Protein AF-A0A925LGE4-F1 (afdb_monomer_lite)

Sequence (172 aa):
MIPENYFDCTNTTATPDKVYTKPNDPMIYQISYNQDMTVNTMGNNLFSSDLVRDFEELINAVRNIPTDSSTTTSLQKDLLGDYFDGMLTKLDKHINTFVREQAIIGSKMNRLELTVNRLDDDKINFTDLMSKNEDVDMTEAVLNLKSQEIVYNASLSSAGMLLQKSLIDFIR

Structure (mmCIF, N/CA/C/O backbone):
data_AF-A0A925LGE4-F1
#
_entry.id   AF-A0A925LGE4-F1
#
loop_
_atom_site.group_PDB
_atom_site.id
_atom_site.type_symbol
_atom_sit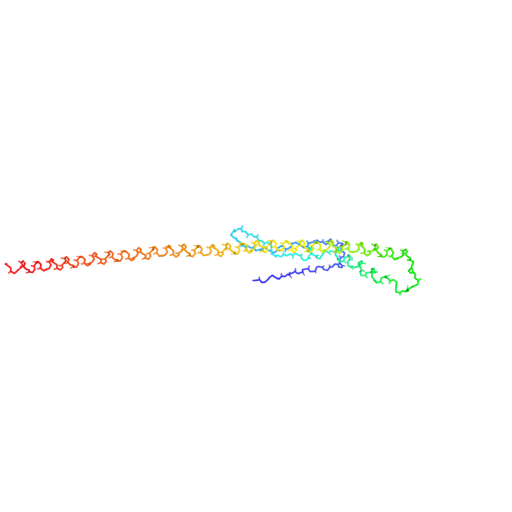e.label_atom_id
_atom_site.label_alt_id
_atom_site.label_comp_id
_atom_site.label_asym_id
_atom_site.label_entity_id
_atom_site.label_seq_id
_atom_site.pdbx_PDB_ins_code
_atom_site.Cartn_x
_atom_site.Cartn_y
_atom_site.Cartn_z
_atom_site.occupancy
_atom_site.B_iso_or_equiv
_atom_site.auth_seq_id
_atom_site.auth_comp_id
_atom_site.auth_asym_id
_atom_site.auth_atom_id
_atom_site.pdbx_PDB_model_num
ATOM 1 N N . MET A 1 1 ? -0.701 -17.184 9.982 1.00 36.34 1 MET A N 1
ATOM 2 C CA . MET A 1 1 ? -0.490 -17.900 8.709 1.00 36.34 1 MET A CA 1
ATOM 3 C C . MET A 1 1 ? 0.330 -16.973 7.835 1.00 36.34 1 MET A C 1
ATOM 5 O O . MET A 1 1 ? -0.106 -15.853 7.604 1.00 36.34 1 MET A O 1
ATOM 9 N N . ILE A 1 2 ? 1.568 -17.353 7.534 1.00 34.06 2 ILE A N 1
ATOM 10 C CA . ILE A 1 2 ? 2.500 -16.538 6.744 1.00 34.06 2 ILE A CA 1
ATOM 11 C C . ILE A 1 2 ? 2.078 -16.685 5.270 1.00 34.06 2 ILE A C 1
ATOM 13 O O . ILE A 1 2 ? 1.696 -17.794 4.902 1.00 34.06 2 ILE A O 1
ATOM 17 N N . PRO A 1 3 ? 2.094 -15.630 4.440 1.00 47.22 3 PRO A N 1
ATOM 18 C CA . PRO A 1 3 ? 1.750 -15.751 3.027 1.00 47.22 3 PRO A CA 1
ATOM 19 C C . PRO A 1 3 ? 2.727 -16.669 2.290 1.00 47.22 3 PRO A C 1
ATOM 21 O O . PRO A 1 3 ? 3.896 -16.325 2.113 1.00 47.22 3 PRO A O 1
ATOM 24 N N . GLU A 1 4 ? 2.256 -17.832 1.856 1.00 45.97 4 GLU A N 1
ATOM 25 C CA . GLU A 1 4 ? 2.997 -18.714 0.959 1.00 45.97 4 GLU A CA 1
ATOM 26 C C . GLU A 1 4 ? 2.635 -18.340 -0.486 1.00 45.97 4 GLU A C 1
ATOM 28 O O . GLU A 1 4 ? 1.482 -18.453 -0.894 1.00 45.97 4 GLU A O 1
ATOM 33 N N . ASN A 1 5 ? 3.611 -17.847 -1.259 1.00 49.38 5 ASN A N 1
ATOM 34 C CA . ASN A 1 5 ? 3.439 -17.622 -2.696 1.00 49.38 5 ASN A CA 1
ATOM 35 C C . ASN A 1 5 ? 3.546 -18.967 -3.427 1.00 49.38 5 ASN A C 1
ATOM 37 O O . ASN A 1 5 ? 4.643 -19.516 -3.554 1.00 49.38 5 ASN A O 1
ATOM 41 N N . TYR A 1 6 ? 2.423 -19.475 -3.933 1.00 43.28 6 TYR A N 1
ATOM 42 C CA . TYR A 1 6 ? 2.401 -20.600 -4.865 1.00 43.28 6 TYR A CA 1
ATOM 43 C C . TYR A 1 6 ? 2.671 -20.071 -6.279 1.00 43.28 6 TYR A C 1
ATOM 45 O O . TYR A 1 6 ? 1.802 -19.493 -6.928 1.00 43.28 6 TYR A O 1
ATOM 53 N N . PHE A 1 7 ? 3.904 -20.224 -6.761 1.00 45.19 7 PHE A N 1
ATOM 54 C CA . PHE A 1 7 ? 4.208 -20.004 -8.174 1.00 45.19 7 PHE A CA 1
ATOM 55 C C . PHE A 1 7 ? 3.925 -21.298 -8.942 1.00 45.19 7 PHE A C 1
ATOM 57 O O . PHE A 1 7 ? 4.802 -22.151 -9.076 1.00 45.19 7 PHE A O 1
ATOM 64 N N . ASP A 1 8 ? 2.705 -21.444 -9.459 1.00 42.91 8 ASP A N 1
ATOM 65 C CA . ASP A 1 8 ? 2.386 -22.507 -10.414 1.00 42.91 8 ASP A CA 1
ATOM 66 C C . ASP A 1 8 ? 3.079 -22.216 -11.755 1.00 42.91 8 ASP A C 1
ATOM 68 O O . ASP A 1 8 ? 2.572 -21.512 -12.631 1.00 42.91 8 ASP A O 1
ATOM 72 N N . CYS A 1 9 ? 4.286 -22.750 -11.927 1.00 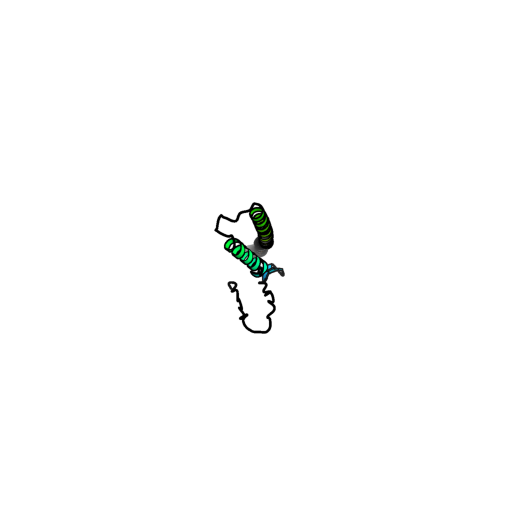44.53 9 CYS A N 1
ATOM 73 C CA . CYS A 1 9 ? 5.017 -22.683 -13.186 1.00 44.53 9 CYS A CA 1
ATOM 74 C C . CYS A 1 9 ? 4.478 -23.750 -14.152 1.00 44.53 9 CYS A C 1
ATOM 76 O O . CYS A 1 9 ? 4.867 -24.916 -14.081 1.00 44.53 9 CYS A O 1
ATOM 78 N N . THR A 1 10 ? 3.606 -23.382 -15.096 1.00 52.00 10 THR A N 1
ATOM 79 C CA . THR A 1 10 ? 3.239 -24.301 -16.187 1.00 52.00 10 THR A CA 1
ATOM 80 C C . THR A 1 10 ? 4.309 -24.295 -17.278 1.00 52.00 10 THR A C 1
ATOM 82 O O . THR A 1 10 ? 4.623 -23.243 -17.830 1.00 52.00 10 THR A O 1
ATOM 85 N N . ASN A 1 11 ? 4.830 -25.476 -17.617 1.00 48.28 11 ASN A N 1
ATOM 86 C CA . ASN A 1 11 ? 5.813 -25.689 -18.681 1.00 48.28 11 ASN A CA 1
ATOM 87 C C . ASN A 1 11 ? 5.346 -25.078 -20.028 1.00 48.28 11 ASN A C 1
ATOM 89 O O . ASN A 1 11 ? 4.257 -25.392 -20.519 1.00 48.28 11 ASN A O 1
ATOM 93 N N . THR A 1 12 ? 6.178 -24.204 -20.603 1.00 53.38 12 THR A N 1
ATOM 94 C CA . THR A 1 12 ? 5.954 -23.419 -21.833 1.00 53.38 12 THR A CA 1
ATOM 95 C C . THR A 1 12 ? 6.416 -24.112 -23.120 1.00 53.38 12 THR A C 1
ATOM 97 O O . THR A 1 12 ? 6.300 -23.531 -24.192 1.00 53.38 12 THR A O 1
ATOM 100 N N . THR A 1 13 ? 6.906 -25.356 -23.062 1.00 56.72 13 THR A N 1
ATOM 101 C CA . THR A 1 13 ? 7.386 -26.090 -24.257 1.00 56.72 13 THR A CA 1
ATOM 102 C C . THR A 1 13 ? 6.309 -26.880 -25.017 1.00 56.72 13 THR A C 1
ATOM 104 O O . THR A 1 13 ? 6.631 -27.570 -25.981 1.00 56.72 13 THR A O 1
ATOM 107 N N . ALA A 1 14 ? 5.030 -26.787 -24.636 1.00 54.31 14 ALA A N 1
ATOM 108 C CA . ALA A 1 14 ? 3.943 -27.507 -25.305 1.00 54.31 14 ALA A CA 1
ATOM 109 C C . ALA A 1 14 ? 3.159 -26.600 -26.270 1.00 54.31 14 ALA A C 1
ATOM 111 O O . ALA A 1 14 ? 2.558 -25.615 -25.844 1.00 54.31 14 ALA A O 1
ATOM 112 N N . THR A 1 15 ? 3.133 -26.972 -27.553 1.00 49.66 15 THR A N 1
ATOM 113 C CA . THR A 1 15 ? 2.205 -26.457 -28.572 1.00 49.66 15 THR A CA 1
ATOM 114 C C . THR A 1 15 ? 0.757 -26.816 -28.201 1.00 49.66 15 THR A C 1
ATOM 116 O O . THR A 1 15 ? 0.514 -27.945 -27.764 1.00 49.66 15 THR A O 1
ATOM 119 N N . PRO A 1 16 ? -0.232 -25.913 -28.369 1.00 58.72 16 PRO A N 1
ATOM 120 C CA . PRO A 1 16 ? -0.209 -24.639 -29.098 1.00 58.72 16 PRO A CA 1
ATOM 121 C C . PRO A 1 16 ? 0.115 -23.420 -28.211 1.00 58.72 16 PRO A C 1
ATOM 123 O O . PRO A 1 16 ? 0.066 -23.520 -26.987 1.00 58.72 16 PRO A O 1
ATOM 126 N N . ASP A 1 17 ? 0.430 -22.283 -28.850 1.00 53.53 17 ASP A N 1
ATOM 127 C CA . ASP A 1 17 ? 0.779 -20.986 -28.243 1.00 53.53 17 ASP A CA 1
ATOM 128 C C . ASP A 1 17 ? -0.039 -20.674 -26.983 1.00 53.53 17 ASP A C 1
ATOM 130 O O . ASP A 1 17 ? -1.196 -20.245 -27.038 1.00 53.53 17 ASP A O 1
ATOM 134 N N . LYS A 1 18 ? 0.569 -20.878 -25.812 1.00 54.78 18 LYS A N 1
ATOM 135 C CA . LYS A 1 18 ? -0.023 -20.435 -24.554 1.00 54.78 18 LYS A CA 1
ATOM 136 C C . LYS A 1 18 ? 0.163 -18.930 -24.441 1.00 54.78 18 LYS A C 1
ATOM 138 O O . LYS A 1 18 ? 1.256 -18.446 -24.158 1.00 54.78 18 LYS A O 1
ATOM 143 N N . VAL A 1 19 ? -0.930 -18.197 -24.627 1.00 57.66 19 VAL A N 1
ATOM 144 C CA . VAL A 1 19 ? -1.027 -16.787 -24.245 1.00 57.66 19 VAL A CA 1
ATOM 145 C C . VAL A 1 19 ? -0.707 -16.688 -22.754 1.00 57.66 19 VAL A C 1
ATOM 147 O O . VAL A 1 19 ? -1.406 -17.282 -21.929 1.00 57.66 19 VAL A O 1
ATOM 150 N N . TYR A 1 20 ? 0.355 -15.956 -22.401 1.00 58.78 20 TYR A N 1
ATOM 151 C CA . TYR A 1 20 ? 0.647 -15.636 -21.006 1.00 58.78 20 TYR A CA 1
ATOM 152 C C . TYR A 1 20 ? -0.546 -14.872 -20.431 1.00 58.78 20 TYR A C 1
ATOM 154 O O . TYR A 1 20 ? -0.773 -13.702 -20.739 1.00 58.78 20 TYR A O 1
ATOM 162 N N . THR A 1 21 ? -1.341 -15.559 -19.617 1.00 61.53 21 THR A N 1
ATOM 163 C CA . THR A 1 21 ? -2.428 -14.932 -18.876 1.00 61.53 21 THR A CA 1
ATOM 164 C C . THR A 1 21 ? -1.834 -14.454 -17.569 1.00 61.53 21 THR A C 1
ATOM 166 O O . THR A 1 21 ? -1.390 -15.265 -16.759 1.00 61.53 21 THR A O 1
ATOM 169 N N . LYS A 1 22 ? -1.776 -13.132 -17.392 1.00 64.00 22 LYS A N 1
ATOM 170 C CA . LYS A 1 22 ? -1.230 -12.501 -16.191 1.00 64.00 22 LYS A CA 1
ATOM 171 C C . LYS A 1 22 ? -1.953 -13.061 -14.952 1.00 64.00 22 LYS A C 1
ATOM 173 O O . LYS A 1 22 ? -3.158 -12.830 -14.832 1.00 64.00 22 LYS A O 1
ATOM 178 N N . PRO A 1 23 ? -1.257 -13.766 -14.036 1.00 70.06 23 PRO A N 1
ATOM 179 C CA . PRO A 1 23 ? -1.868 -14.215 -12.792 1.00 70.06 23 PRO A CA 1
ATOM 180 C C . PRO A 1 23 ? -2.346 -12.997 -12.001 1.00 70.06 23 PRO A C 1
ATOM 182 O O . PRO A 1 23 ? -1.596 -12.024 -11.861 1.00 70.06 23 PRO A O 1
ATOM 185 N N . ASN A 1 24 ? -3.590 -13.043 -11.529 1.00 77.75 24 ASN A N 1
ATOM 186 C CA . ASN A 1 24 ? -4.188 -12.014 -10.688 1.00 77.75 24 ASN A CA 1
ATOM 187 C C . ASN A 1 24 ? -4.599 -12.650 -9.360 1.00 77.75 24 ASN A C 1
ATOM 189 O O . ASN A 1 24 ? -5.684 -13.219 -9.267 1.00 77.75 24 ASN A O 1
ATOM 193 N N . ASP A 1 25 ? -3.711 -12.566 -8.372 1.00 82.56 25 ASP A N 1
ATOM 194 C CA . ASP A 1 25 ? -3.894 -13.183 -7.057 1.00 82.56 25 ASP A CA 1
ATOM 195 C C . ASP A 1 25 ? -3.739 -12.132 -5.941 1.00 82.56 25 ASP A C 1
ATOM 197 O O . ASP A 1 25 ? -2.648 -11.936 -5.388 1.00 82.56 25 ASP A O 1
ATOM 201 N N . PRO A 1 26 ? -4.793 -11.336 -5.679 1.00 85.38 26 PRO A N 1
ATOM 202 C CA . PRO A 1 26 ? -4.764 -10.333 -4.629 1.00 85.38 26 PRO A CA 1
ATOM 203 C C . PRO A 1 26 ? -4.935 -10.989 -3.256 1.00 85.38 26 PRO A C 1
ATOM 205 O O . PRO A 1 26 ? -5.949 -11.616 -2.964 1.00 85.38 26 PRO A O 1
ATOM 208 N N . MET A 1 27 ? -3.985 -10.739 -2.362 1.00 87.56 27 MET A N 1
ATOM 209 C CA . MET A 1 27 ? -4.077 -11.145 -0.967 1.00 87.56 27 MET A CA 1
ATOM 210 C C . MET A 1 27 ? -4.753 -10.042 -0.154 1.00 87.56 27 MET A C 1
ATOM 212 O O . MET A 1 27 ? -4.197 -8.952 0.014 1.00 87.56 27 MET A O 1
ATOM 216 N N . ILE A 1 28 ? -5.962 -10.322 0.327 1.00 89.44 28 ILE A N 1
ATOM 217 C CA . ILE A 1 28 ? -6.847 -9.353 0.978 1.00 89.44 28 ILE A CA 1
ATOM 218 C C . ILE A 1 28 ? -6.942 -9.660 2.474 1.00 89.44 28 ILE A C 1
ATOM 220 O O . ILE A 1 28 ? -7.208 -10.795 2.858 1.00 89.44 28 ILE A O 1
ATOM 224 N N . TYR A 1 29 ? -6.757 -8.634 3.305 1.00 89.00 29 TYR A N 1
ATOM 225 C CA . TYR A 1 29 ? -6.978 -8.702 4.748 1.00 89.00 29 TYR A CA 1
ATOM 226 C C . TYR A 1 29 ? -7.984 -7.648 5.190 1.00 89.00 29 TYR A C 1
ATOM 228 O O . TYR A 1 29 ? -7.937 -6.504 4.732 1.00 89.00 29 TYR A O 1
ATOM 236 N N . GLN A 1 30 ? -8.845 -8.023 6.130 1.00 88.62 30 GLN A N 1
ATOM 237 C CA . GLN A 1 30 ? -9.691 -7.078 6.841 1.00 88.62 30 GLN A CA 1
ATOM 238 C C . GLN A 1 30 ? -8.835 -6.277 7.830 1.00 88.62 30 GLN A C 1
ATOM 240 O O . GLN A 1 30 ? -8.152 -6.853 8.676 1.00 88.62 30 GLN A O 1
ATOM 245 N N . ILE A 1 31 ? -8.864 -4.950 7.714 1.00 87.81 31 ILE A N 1
ATOM 246 C CA . ILE A 1 31 ? -8.052 -4.030 8.529 1.00 87.81 31 ILE A CA 1
ATOM 247 C C . ILE A 1 31 ? -8.884 -3.217 9.528 1.00 87.81 31 ILE A C 1
ATOM 249 O O . ILE A 1 31 ? -8.336 -2.681 10.482 1.00 87.81 31 ILE A O 1
ATOM 253 N N . SER A 1 32 ? -10.199 -3.110 9.320 1.00 87.31 32 SER A N 1
ATOM 254 C CA . SER A 1 32 ? -11.145 -2.473 10.246 1.00 87.31 32 SER A CA 1
ATOM 255 C C . SER A 1 32 ? -12.540 -3.088 10.082 1.00 87.31 32 SER A C 1
ATOM 257 O O . SER A 1 32 ? -12.737 -4.011 9.285 1.00 87.31 32 SER A O 1
ATOM 259 N N . TYR A 1 33 ? -13.531 -2.602 10.829 1.00 85.06 33 TYR A N 1
ATOM 260 C CA . TYR A 1 33 ? -14.907 -3.079 10.715 1.00 85.06 33 TYR A CA 1
ATOM 261 C C . TYR A 1 33 ? -15.444 -2.822 9.298 1.00 85.06 33 TYR A C 1
ATOM 263 O O . TYR A 1 33 ? -15.567 -1.673 8.873 1.00 85.06 33 TYR A O 1
ATOM 271 N N . ASN A 1 34 ? -15.731 -3.900 8.560 1.00 84.88 34 ASN A N 1
ATOM 272 C CA . ASN A 1 34 ? -16.158 -3.874 7.155 1.00 84.88 34 ASN A CA 1
ATOM 273 C C . ASN A 1 34 ? -15.200 -3.131 6.201 1.00 84.88 34 ASN A C 1
ATOM 275 O O . ASN A 1 34 ? -15.645 -2.528 5.223 1.00 84.88 34 ASN A O 1
ATOM 279 N N . GLN A 1 35 ? -13.893 -3.144 6.476 1.00 86.50 35 GLN A N 1
ATOM 280 C CA . GLN A 1 35 ? -12.891 -2.567 5.579 1.00 86.50 35 GLN A CA 1
ATOM 281 C C . GLN A 1 35 ? -11.779 -3.559 5.270 1.00 86.50 35 GLN A C 1
ATOM 283 O O . GLN A 1 35 ? -11.030 -3.958 6.163 1.00 86.50 35 GLN A O 1
ATOM 288 N N . ASP A 1 36 ? -11.620 -3.842 3.980 1.00 92.06 36 ASP A N 1
ATOM 289 C CA . ASP A 1 36 ? -10.612 -4.752 3.455 1.00 92.06 36 ASP A CA 1
ATOM 290 C C . ASP A 1 36 ? -9.507 -4.002 2.702 1.00 92.06 36 ASP A C 1
ATOM 292 O O . ASP A 1 36 ? -9.722 -2.947 2.092 1.00 92.06 36 ASP A O 1
ATOM 296 N N . MET A 1 37 ? -8.299 -4.562 2.724 1.00 91.06 37 MET A N 1
ATOM 297 C CA . MET A 1 37 ? -7.136 -4.031 2.028 1.00 91.06 37 MET A CA 1
ATOM 298 C C . MET A 1 37 ? -6.316 -5.152 1.389 1.00 91.06 37 MET A C 1
ATOM 300 O O . MET A 1 37 ? -5.931 -6.117 2.042 1.00 91.06 37 MET A O 1
ATOM 304 N N . THR A 1 38 ? -5.981 -4.989 0.107 1.00 90.31 38 THR A N 1
ATOM 305 C CA . THR A 1 38 ? -4.980 -5.830 -0.563 1.00 90.31 38 THR A CA 1
ATOM 306 C C . THR A 1 38 ? -3.581 -5.462 -0.082 1.00 90.31 38 THR A C 1
ATOM 308 O O . THR A 1 38 ? -3.181 -4.300 -0.235 1.00 90.31 38 THR A O 1
ATOM 311 N N . VAL A 1 39 ? -2.836 -6.427 0.453 1.00 87.81 39 VAL A N 1
ATOM 312 C CA . VAL A 1 39 ? -1.523 -6.186 1.082 1.00 87.81 39 VAL A CA 1
ATOM 313 C C . VAL A 1 39 ? -0.337 -6.598 0.214 1.00 87.81 39 VAL A C 1
ATOM 315 O O . VAL A 1 39 ? 0.770 -6.123 0.450 1.00 87.81 39 VAL A O 1
ATOM 318 N N . ASN A 1 40 ? -0.540 -7.458 -0.787 1.00 86.19 40 ASN A N 1
ATOM 319 C CA . ASN A 1 40 ? 0.520 -7.816 -1.723 1.00 86.19 40 ASN A CA 1
ATOM 320 C C . ASN A 1 40 ? 0.558 -6.862 -2.925 1.00 86.19 40 ASN A C 1
ATOM 322 O O . ASN A 1 40 ? -0.455 -6.309 -3.359 1.00 86.19 40 ASN A O 1
ATOM 326 N N . THR A 1 41 ? 1.753 -6.732 -3.491 1.00 86.06 41 THR A N 1
ATOM 327 C CA . THR A 1 41 ? 1.964 -6.253 -4.857 1.00 86.06 41 THR A CA 1
ATOM 328 C C . THR A 1 41 ? 2.457 -7.439 -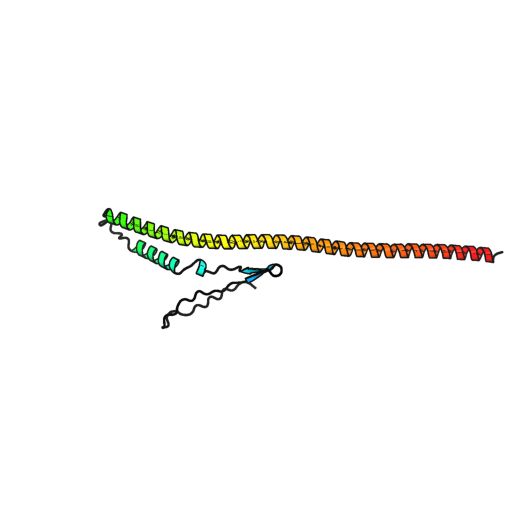5.670 1.00 86.06 41 THR A C 1
ATOM 330 O O . THR A 1 41 ? 3.365 -8.153 -5.244 1.00 86.06 41 THR A O 1
ATOM 333 N N . MET A 1 42 ? 1.851 -7.682 -6.830 1.00 83.56 42 MET A N 1
ATOM 334 C CA . MET A 1 42 ? 2.240 -8.805 -7.679 1.00 83.56 42 MET A CA 1
ATOM 335 C C . MET A 1 42 ? 3.576 -8.517 -8.367 1.00 83.56 42 MET A C 1
ATOM 337 O O . MET A 1 42 ? 3.779 -7.432 -8.910 1.00 83.56 42 MET A O 1
ATOM 341 N N . GLY A 1 43 ? 4.475 -9.506 -8.398 1.00 80.50 43 GLY A N 1
ATOM 342 C CA . GLY A 1 43 ? 5.788 -9.364 -9.035 1.00 80.50 43 GLY A CA 1
ATOM 343 C C . GLY A 1 43 ? 5.693 -8.991 -10.516 1.00 80.50 43 GLY A C 1
ATOM 344 O O . GLY A 1 43 ? 6.484 -8.192 -10.991 1.00 80.50 43 GLY A O 1
ATOM 345 N N . ASN A 1 44 ? 4.668 -9.466 -11.223 1.00 79.38 44 ASN A N 1
ATOM 346 C CA . ASN A 1 44 ? 4.405 -9.130 -12.628 1.00 79.38 44 ASN A CA 1
ATOM 347 C C . ASN A 1 44 ? 3.956 -7.668 -12.870 1.00 79.38 44 ASN A C 1
ATOM 349 O O . ASN A 1 44 ? 3.883 -7.246 -14.023 1.00 79.38 44 ASN A O 1
ATOM 353 N N . ASN A 1 45 ? 3.633 -6.897 -11.822 1.00 81.12 45 ASN A N 1
ATOM 354 C CA . ASN A 1 45 ? 3.428 -5.447 -11.926 1.00 81.12 45 ASN A CA 1
ATOM 355 C C . ASN A 1 45 ? 4.766 -4.697 -11.989 1.00 81.12 45 ASN A C 1
ATOM 357 O O . ASN A 1 45 ? 4.822 -3.607 -12.547 1.00 81.12 45 ASN A O 1
ATOM 361 N N . LEU A 1 46 ? 5.825 -5.284 -11.423 1.00 83.25 46 LEU A N 1
ATOM 362 C CA . LEU A 1 46 ? 7.166 -4.701 -11.340 1.00 83.25 46 LEU A CA 1
ATOM 363 C C . LEU A 1 46 ? 8.098 -5.271 -12.415 1.00 83.25 46 LEU A C 1
ATOM 365 O O . LEU A 1 46 ? 8.780 -4.538 -13.121 1.00 83.25 46 LEU A O 1
ATOM 369 N N . PHE A 1 47 ? 8.102 -6.592 -12.548 1.00 84.06 47 PHE A N 1
ATOM 370 C CA . PHE A 1 47 ? 8.913 -7.354 -13.483 1.00 84.06 47 PHE A CA 1
ATOM 371 C C . PHE A 1 47 ? 8.054 -7.735 -14.688 1.00 84.06 47 PHE A C 1
ATOM 373 O O . PHE A 1 47 ? 7.483 -8.826 -14.753 1.00 84.06 47 PHE A O 1
ATOM 380 N N . SER A 1 48 ? 7.908 -6.794 -15.619 1.00 84.31 48 SER A N 1
ATOM 381 C CA . SER A 1 48 ? 7.194 -7.021 -16.875 1.00 84.31 48 SER A CA 1
ATOM 382 C C . SER A 1 48 ? 8.080 -7.742 -17.896 1.00 84.31 48 SER A C 1
ATOM 384 O O . SER A 1 48 ? 9.309 -7.688 -17.839 1.00 84.31 48 SER A O 1
ATOM 386 N N . SER A 1 49 ? 7.461 -8.393 -18.882 1.00 85.12 49 SER A N 1
ATOM 387 C CA . SER A 1 49 ? 8.190 -8.954 -20.027 1.00 85.12 49 SER A CA 1
ATOM 388 C C . SER A 1 49 ? 8.933 -7.879 -20.825 1.00 85.12 49 SER A C 1
ATOM 390 O O . SER A 1 49 ? 9.977 -8.161 -21.404 1.00 85.12 49 SER A O 1
ATOM 392 N N . ASP A 1 50 ? 8.420 -6.646 -20.831 1.00 87.00 50 ASP A N 1
ATOM 393 C CA . ASP A 1 50 ? 9.075 -5.512 -21.483 1.00 87.00 50 ASP A CA 1
ATOM 394 C C . ASP A 1 50 ? 10.387 -5.140 -20.782 1.00 87.00 50 ASP A C 1
ATOM 396 O O . ASP A 1 50 ? 11.371 -4.886 -21.465 1.00 87.00 50 ASP A O 1
ATOM 400 N N . LEU A 1 51 ? 10.434 -5.184 -19.442 1.00 88.56 51 LEU A N 1
ATOM 401 C CA . LEU A 1 51 ? 11.664 -4.974 -18.669 1.00 88.56 51 LEU A CA 1
ATOM 402 C C . LEU A 1 51 ? 12.734 -6.000 -19.041 1.00 88.56 51 LEU A C 1
ATOM 404 O O . LEU A 1 51 ? 13.882 -5.641 -19.288 1.00 88.56 51 LEU A O 1
ATOM 408 N N . VAL A 1 52 ? 12.351 -7.278 -19.091 1.00 87.38 52 VAL A N 1
ATOM 409 C CA . VAL A 1 52 ? 13.272 -8.368 -19.437 1.00 87.38 52 VAL A CA 1
ATOM 410 C C . VAL A 1 52 ? 13.780 -8.207 -20.868 1.00 87.38 52 VAL A C 1
ATOM 412 O O . VAL A 1 52 ? 14.987 -8.256 -21.085 1.00 87.38 52 VAL A O 1
ATOM 415 N N . ARG A 1 53 ? 12.887 -7.928 -21.827 1.00 89.44 53 ARG A N 1
ATOM 416 C CA . ARG A 1 53 ? 13.267 -7.683 -23.225 1.00 89.44 53 ARG A CA 1
ATOM 417 C C . ARG A 1 53 ? 14.208 -6.487 -23.355 1.00 89.44 53 ARG A C 1
ATOM 419 O O . ARG A 1 53 ? 15.225 -6.589 -24.029 1.00 89.44 53 ARG A O 1
ATOM 426 N N . ASP A 1 54 ? 13.900 -5.370 -22.701 1.00 89.81 54 ASP A N 1
ATOM 427 C CA . ASP A 1 54 ? 14.736 -4.171 -22.763 1.00 89.81 54 ASP A CA 1
ATOM 428 C C . ASP A 1 54 ? 16.117 -4.415 -22.119 1.00 89.81 54 ASP A C 1
ATOM 430 O O . ASP A 1 54 ? 17.126 -3.931 -22.628 1.00 89.81 54 ASP A O 1
ATOM 434 N N . PHE A 1 55 ? 16.211 -5.218 -21.053 1.00 87.75 55 PHE A N 1
ATOM 435 C CA . PHE A 1 55 ? 17.507 -5.642 -20.510 1.00 87.75 55 PHE A CA 1
ATOM 436 C C . PHE A 1 55 ? 18.271 -6.583 -21.448 1.00 87.75 55 PHE A C 1
ATOM 438 O O . PHE A 1 55 ? 19.488 -6.454 -21.573 1.00 87.75 55 PHE A O 1
ATOM 445 N N . GLU A 1 56 ? 17.598 -7.517 -22.119 1.00 88.75 56 GLU A N 1
ATOM 446 C CA . GLU A 1 56 ? 18.231 -8.386 -23.117 1.00 88.75 56 GLU A CA 1
ATOM 447 C C . GLU A 1 56 ? 18.764 -7.581 -24.307 1.00 88.75 56 GLU A C 1
ATOM 449 O O . GLU A 1 56 ? 19.894 -7.804 -24.745 1.00 88.75 56 GLU A O 1
ATOM 454 N N . GLU A 1 57 ? 17.997 -6.602 -24.792 1.00 87.19 57 GLU A N 1
ATOM 455 C CA . GLU A 1 57 ? 18.436 -5.653 -25.818 1.00 87.19 57 GLU A CA 1
ATOM 456 C C . GLU A 1 57 ? 19.683 -4.876 -25.369 1.00 87.19 57 GLU A C 1
ATOM 458 O O . GLU A 1 57 ? 20.634 -4.740 -26.142 1.00 87.19 57 GLU A O 1
ATOM 463 N N . LEU A 1 58 ? 19.732 -4.434 -24.108 1.00 84.69 58 LEU A N 1
ATOM 464 C CA . LEU A 1 58 ? 20.903 -3.759 -23.539 1.00 84.69 58 LEU A CA 1
ATOM 465 C C . LEU A 1 58 ? 22.122 -4.678 -23.487 1.00 84.69 58 LEU A C 1
ATOM 467 O O . LEU A 1 58 ? 23.208 -4.303 -23.929 1.00 84.69 58 LEU A O 1
ATOM 471 N N . ILE A 1 59 ? 21.949 -5.891 -22.966 1.00 85.62 59 ILE A N 1
ATOM 472 C CA . ILE A 1 59 ? 23.024 -6.878 -22.847 1.00 85.62 59 ILE A CA 1
ATOM 473 C C . ILE A 1 59 ? 23.588 -7.216 -24.228 1.00 85.62 59 ILE A C 1
ATOM 475 O O . ILE A 1 59 ? 24.807 -7.267 -24.406 1.00 85.62 59 ILE A O 1
ATOM 479 N N . ASN A 1 60 ? 22.716 -7.431 -25.211 1.00 84.69 60 ASN A N 1
ATOM 480 C CA . ASN A 1 60 ? 23.124 -7.755 -26.572 1.00 84.69 60 ASN A CA 1
ATOM 481 C C . ASN A 1 60 ? 23.834 -6.577 -27.240 1.00 84.69 60 ASN A C 1
ATOM 483 O O . ASN A 1 60 ? 24.854 -6.779 -27.895 1.00 84.69 60 ASN A O 1
ATOM 487 N N . ALA A 1 61 ? 23.361 -5.350 -27.030 1.00 79.25 61 ALA A N 1
ATOM 488 C CA . ALA A 1 61 ? 24.025 -4.169 -27.559 1.00 79.25 61 ALA A CA 1
ATOM 489 C C . ALA A 1 61 ? 25.426 -3.974 -26.988 1.00 79.25 61 ALA A C 1
ATOM 491 O O . ALA A 1 61 ? 26.359 -3.790 -27.759 1.00 79.25 61 ALA A O 1
ATOM 492 N N . VAL A 1 62 ? 25.599 -4.096 -25.667 1.00 79.25 62 VAL A N 1
ATOM 493 C CA . VAL A 1 62 ? 26.916 -3.976 -25.019 1.00 79.25 62 VAL A CA 1
ATOM 494 C C . VAL A 1 62 ? 27.882 -5.057 -25.511 1.00 79.25 62 VAL A C 1
ATOM 496 O O . VAL A 1 62 ? 29.057 -4.776 -25.735 1.00 79.25 62 VAL A O 1
ATOM 499 N N . ARG A 1 63 ? 27.401 -6.287 -25.725 1.00 79.19 63 ARG A N 1
ATOM 500 C CA . ARG A 1 63 ? 28.219 -7.398 -26.245 1.00 79.19 63 ARG A CA 1
ATOM 501 C C . ARG A 1 63 ? 28.623 -7.230 -27.708 1.00 79.19 63 ARG A C 1
ATOM 503 O O . ARG A 1 63 ? 29.674 -7.728 -28.094 1.00 79.19 63 ARG A O 1
ATOM 510 N N . ASN A 1 64 ? 27.799 -6.552 -28.501 1.00 73.81 64 ASN A N 1
ATOM 511 C CA . ASN A 1 64 ? 28.038 -6.332 -29.926 1.00 73.81 64 ASN A CA 1
ATOM 512 C C . ASN A 1 64 ? 28.884 -5.083 -30.214 1.00 73.81 64 ASN A C 1
ATOM 514 O O . ASN A 1 64 ? 29.148 -4.802 -31.383 1.00 73.81 64 ASN A O 1
ATOM 518 N N . ILE A 1 65 ? 29.324 -4.340 -29.189 1.00 71.38 65 ILE A N 1
ATOM 519 C CA . ILE A 1 65 ? 30.282 -3.243 -29.364 1.00 71.38 65 ILE A CA 1
ATOM 520 C C . ILE A 1 65 ? 31.612 -3.851 -29.841 1.00 71.38 65 ILE A C 1
ATOM 522 O O . ILE A 1 65 ? 32.224 -4.621 -29.095 1.00 71.38 65 ILE A O 1
ATOM 526 N N . PRO A 1 66 ? 32.085 -3.530 -31.061 1.00 65.94 66 PRO A N 1
ATOM 527 C CA . PRO A 1 66 ? 33.355 -4.042 -31.556 1.00 65.94 66 PRO A CA 1
ATOM 528 C C . PRO A 1 66 ? 34.486 -3.555 -30.646 1.00 65.94 66 PRO A C 1
ATOM 530 O O . PRO A 1 66 ? 34.696 -2.355 -30.489 1.00 65.94 66 PRO A O 1
ATOM 533 N N . THR A 1 67 ? 35.241 -4.479 -30.053 1.00 62.53 67 THR A N 1
ATOM 534 C CA . THR A 1 67 ? 36.446 -4.164 -29.265 1.00 62.53 67 THR A CA 1
ATOM 535 C C . THR A 1 67 ? 37.641 -3.761 -30.132 1.00 62.53 67 THR A C 1
ATOM 537 O O . THR A 1 67 ? 38.696 -3.421 -29.601 1.00 62.53 67 THR A O 1
ATOM 540 N N . ASP A 1 68 ? 37.501 -3.827 -31.458 1.00 57.81 68 ASP A N 1
ATOM 541 C CA . ASP A 1 68 ? 38.562 -3.525 -32.411 1.00 57.81 68 ASP A CA 1
ATOM 542 C C . ASP A 1 68 ? 38.532 -2.032 -32.778 1.00 57.81 68 ASP A C 1
ATOM 544 O O . ASP A 1 68 ? 37.612 -1.528 -33.425 1.00 57.81 68 ASP A O 1
ATOM 548 N N . SER A 1 69 ? 39.542 -1.302 -32.313 1.00 55.09 69 SER A N 1
ATOM 549 C CA . SER A 1 69 ? 39.674 0.162 -32.289 1.00 55.09 69 SER A CA 1
ATOM 550 C C . SER A 1 69 ? 39.857 0.831 -33.663 1.00 55.09 69 SER A C 1
ATOM 552 O O . SER A 1 69 ? 40.265 1.989 -33.743 1.00 55.09 69 SER A O 1
ATOM 554 N N . SER A 1 70 ? 39.561 0.130 -34.757 1.00 54.69 70 SER A N 1
ATOM 555 C CA . SER A 1 70 ? 39.909 0.531 -36.125 1.00 54.69 70 SER A CA 1
ATOM 556 C C . SER A 1 70 ? 38.738 1.035 -36.979 1.00 54.69 70 SER A C 1
ATOM 558 O O . SER A 1 70 ? 38.970 1.531 -38.079 1.00 54.69 70 SER A O 1
ATOM 560 N N . THR A 1 71 ? 37.489 0.981 -36.496 1.00 54.62 71 THR A N 1
ATOM 561 C CA . THR A 1 71 ? 36.306 1.435 -37.266 1.00 54.62 71 THR A CA 1
ATOM 562 C C . THR A 1 71 ? 35.491 2.560 -36.635 1.00 54.62 71 THR A C 1
ATOM 564 O O . THR A 1 71 ? 34.463 2.923 -37.197 1.00 54.62 71 THR A O 1
ATOM 567 N N . THR A 1 72 ? 35.953 3.212 -35.561 1.00 57.34 72 THR A N 1
ATOM 568 C CA . THR A 1 72 ? 35.249 4.363 -34.965 1.00 57.34 72 THR A CA 1
ATOM 569 C C . THR A 1 72 ? 35.304 5.602 -35.865 1.00 57.34 72 THR A C 1
ATOM 571 O O . THR A 1 72 ? 36.078 6.536 -35.658 1.00 57.34 72 THR A O 1
ATOM 574 N N . THR A 1 73 ? 34.453 5.610 -36.881 1.00 61.94 73 THR A N 1
ATOM 575 C CA . THR A 1 73 ? 34.067 6.810 -37.622 1.00 61.94 73 THR A CA 1
ATOM 576 C C . THR A 1 73 ? 33.147 7.621 -36.702 1.00 61.94 73 THR A C 1
ATOM 578 O O . THR A 1 73 ? 32.362 7.025 -35.966 1.00 61.94 73 THR A O 1
ATOM 581 N N . SER A 1 74 ? 33.198 8.957 -36.713 1.00 57.91 74 SER A N 1
ATOM 582 C CA . SER A 1 74 ? 32.324 9.814 -35.878 1.00 57.91 74 SER A CA 1
ATOM 583 C C . SER A 1 74 ? 30.837 9.433 -35.965 1.00 57.91 74 SER A C 1
ATOM 585 O O . SER A 1 74 ? 30.150 9.402 -34.953 1.00 57.91 74 SER A O 1
ATOM 587 N N . LEU A 1 75 ? 30.392 8.996 -37.146 1.00 59.59 75 LEU A N 1
ATOM 588 C CA . LEU A 1 75 ? 29.045 8.481 -37.415 1.00 59.59 75 LEU A CA 1
ATOM 589 C C . LEU A 1 75 ? 28.658 7.241 -36.582 1.00 59.59 75 LEU A C 1
ATOM 591 O O . LEU A 1 75 ? 27.496 7.082 -36.228 1.00 59.59 75 LEU A O 1
ATOM 595 N N . GLN A 1 76 ? 29.609 6.356 -36.255 1.00 68.06 76 GLN A N 1
ATOM 596 C CA . GLN A 1 76 ? 29.349 5.193 -35.394 1.00 68.06 76 GLN A CA 1
ATOM 597 C C . GLN A 1 76 ? 29.251 5.581 -33.916 1.00 68.06 76 GLN A C 1
ATOM 599 O O . GLN A 1 76 ? 28.503 4.958 -33.168 1.00 68.06 76 GLN A O 1
ATOM 604 N N . LYS A 1 77 ? 29.990 6.615 -33.494 1.00 68.50 77 LYS A N 1
ATOM 605 C CA . LYS A 1 77 ? 29.905 7.148 -32.131 1.00 68.50 77 LYS A CA 1
ATOM 606 C C . LYS A 1 77 ? 28.549 7.812 -31.888 1.00 68.50 77 LYS A C 1
ATOM 608 O O . LYS A 1 77 ? 27.967 7.591 -30.831 1.00 68.50 77 LYS A O 1
ATOM 613 N N . ASP A 1 78 ? 28.049 8.560 -32.868 1.00 69.56 78 ASP A N 1
ATOM 614 C CA . ASP A 1 78 ? 26.744 9.222 -32.787 1.00 69.56 78 ASP A CA 1
ATOM 615 C C . ASP A 1 78 ? 25.600 8.193 -32.782 1.00 69.56 78 ASP A C 1
ATOM 617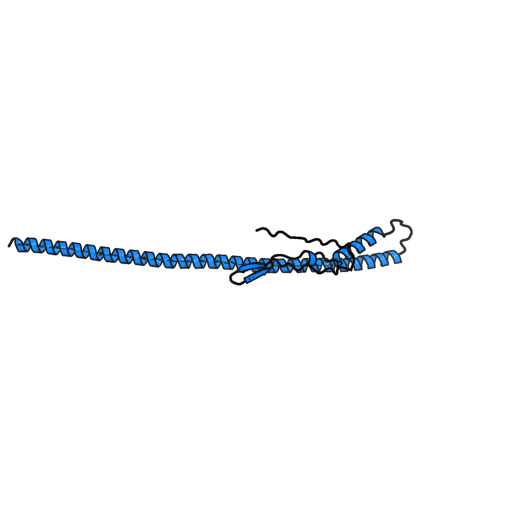 O O . ASP A 1 78 ? 24.744 8.235 -31.905 1.00 69.56 78 ASP A O 1
ATOM 621 N N . LEU A 1 79 ? 25.656 7.176 -33.654 1.00 71.94 79 LEU A N 1
ATOM 622 C CA . LEU A 1 79 ? 24.673 6.083 -33.671 1.00 71.94 79 LEU A CA 1
ATOM 623 C C . LEU A 1 79 ? 24.647 5.280 -32.358 1.00 71.94 79 LEU A C 1
ATOM 625 O O . LEU A 1 79 ? 23.585 4.865 -31.895 1.00 71.94 79 LEU A O 1
ATOM 629 N N . LEU A 1 80 ? 25.816 5.052 -31.751 1.00 76.12 80 LEU A N 1
ATOM 630 C CA . LEU A 1 80 ? 25.913 4.385 -30.455 1.00 76.12 80 LEU A CA 1
ATOM 631 C C . LEU A 1 80 ? 25.376 5.279 -29.325 1.00 76.12 80 LEU A C 1
ATOM 633 O O . LEU A 1 80 ? 24.730 4.775 -28.409 1.00 76.12 80 LEU A O 1
ATOM 637 N N . GLY A 1 81 ? 25.608 6.593 -29.407 1.00 80.38 81 GLY A N 1
ATOM 638 C CA . GLY A 1 81 ? 25.040 7.588 -28.497 1.00 80.38 81 GLY A CA 1
ATOM 639 C C . GLY A 1 81 ? 23.512 7.588 -28.518 1.00 80.38 81 GLY A C 1
ATOM 640 O O . GLY A 1 81 ? 22.898 7.430 -27.465 1.00 80.38 81 GLY A O 1
ATOM 641 N N . ASP A 1 82 ? 22.912 7.656 -29.707 1.00 83.31 82 ASP A N 1
ATOM 642 C CA . ASP A 1 82 ? 21.455 7.612 -29.892 1.00 83.31 82 ASP A CA 1
ATOM 643 C C . ASP A 1 82 ? 20.853 6.297 -29.374 1.00 83.31 82 ASP A C 1
ATOM 645 O O . ASP A 1 82 ? 19.781 6.277 -28.763 1.00 83.31 82 ASP A O 1
ATOM 649 N N . TYR A 1 83 ? 21.560 5.179 -29.568 1.00 81.94 83 TYR A N 1
ATOM 650 C CA . TYR A 1 83 ? 21.136 3.886 -29.040 1.00 81.94 83 TYR A CA 1
ATOM 651 C C . TYR A 1 83 ? 21.115 3.869 -27.502 1.00 81.94 83 TYR A C 1
ATOM 653 O O . TYR A 1 83 ? 20.130 3.434 -26.897 1.00 81.94 83 TYR A O 1
ATOM 661 N N . PHE A 1 84 ? 22.178 4.359 -26.856 1.00 83.88 84 PHE A N 1
ATOM 662 C CA . PHE A 1 84 ? 22.236 4.448 -25.395 1.00 83.88 84 PHE A CA 1
ATOM 663 C C . PHE A 1 84 ? 21.190 5.412 -24.827 1.00 83.88 84 PHE A C 1
ATOM 665 O O . PHE A 1 84 ? 20.602 5.104 -23.792 1.00 83.88 84 PHE A O 1
ATOM 672 N N . ASP A 1 85 ? 20.909 6.523 -25.507 1.00 89.31 85 ASP A N 1
ATOM 673 C CA . ASP A 1 85 ? 19.860 7.468 -25.109 1.00 89.31 85 ASP A CA 1
ATOM 674 C C . ASP A 1 85 ? 18.460 6.825 -25.157 1.00 89.31 85 ASP A C 1
ATOM 676 O O . ASP A 1 85 ? 17.666 6.915 -24.211 1.00 89.31 85 ASP A O 1
ATOM 680 N N . GLY A 1 86 ? 18.190 6.045 -26.209 1.00 90.00 86 GLY A N 1
ATOM 681 C CA . GLY A 1 86 ? 16.972 5.241 -26.313 1.00 90.00 86 GLY A CA 1
ATOM 682 C C . GLY A 1 86 ? 16.844 4.203 -25.191 1.00 90.00 86 GLY A C 1
ATOM 683 O O . GLY A 1 86 ? 15.757 4.012 -24.637 1.00 90.00 86 GLY A O 1
ATOM 684 N N . MET A 1 87 ? 17.947 3.553 -24.811 1.00 87.19 87 MET A N 1
ATOM 685 C CA . MET A 1 87 ? 17.969 2.593 -23.700 1.00 87.19 87 MET A CA 1
ATOM 686 C C . MET A 1 87 ? 17.773 3.266 -22.342 1.00 87.19 87 MET A C 1
ATOM 688 O O . MET A 1 87 ? 17.036 2.742 -21.506 1.00 87.19 87 MET A O 1
ATOM 692 N N . LEU A 1 88 ? 18.382 4.433 -22.127 1.00 90.62 88 LEU A N 1
ATOM 693 C CA . LEU A 1 88 ? 18.203 5.216 -20.908 1.00 90.62 88 LEU A CA 1
ATOM 694 C C . LEU A 1 88 ? 16.734 5.619 -20.744 1.00 90.62 88 LEU A C 1
ATOM 696 O O . LEU A 1 88 ? 16.142 5.384 -19.694 1.00 90.62 88 LEU A O 1
ATOM 700 N N . THR A 1 89 ? 16.104 6.074 -21.829 1.00 93.88 89 THR A N 1
ATOM 701 C CA . THR A 1 89 ? 14.670 6.393 -21.858 1.00 93.88 89 THR A CA 1
ATOM 702 C C . THR A 1 89 ? 13.795 5.188 -21.488 1.00 93.88 89 THR A C 1
ATOM 704 O O . THR A 1 89 ? 12.772 5.333 -20.813 1.00 93.88 89 THR A O 1
ATOM 707 N N . LYS A 1 90 ? 14.157 3.977 -21.932 1.00 92.38 90 LYS A N 1
ATOM 708 C CA . LYS A 1 90 ? 13.450 2.742 -21.553 1.00 92.38 90 LYS A CA 1
ATOM 709 C C . LYS A 1 90 ? 13.636 2.424 -20.068 1.00 92.38 90 LYS A C 1
ATOM 711 O O . LYS A 1 90 ? 12.650 2.160 -19.382 1.00 92.38 90 LYS A O 1
ATOM 716 N N . LEU A 1 91 ? 14.864 2.502 -19.554 1.00 90.81 91 LEU A N 1
ATOM 717 C CA . LEU A 1 91 ? 15.157 2.290 -18.133 1.00 90.81 91 LEU A CA 1
ATOM 718 C C . LEU A 1 91 ? 14.415 3.287 -17.238 1.00 90.81 91 LEU A C 1
ATOM 720 O O . LEU A 1 91 ? 13.831 2.877 -16.237 1.00 90.81 91 LEU A O 1
ATOM 724 N N . ASP A 1 92 ? 14.338 4.556 -17.633 1.00 94.12 92 ASP A N 1
ATOM 725 C CA . ASP A 1 92 ? 13.584 5.574 -16.900 1.00 94.12 92 ASP A CA 1
ATOM 726 C C . ASP A 1 92 ? 12.095 5.225 -16.796 1.00 94.12 92 ASP A C 1
ATOM 728 O O . ASP A 1 92 ? 11.473 5.420 -15.749 1.00 94.12 92 ASP A O 1
ATOM 732 N N . LYS A 1 93 ? 11.489 4.653 -17.843 1.00 93.19 93 LYS A N 1
ATOM 733 C CA . LYS A 1 93 ? 10.092 4.180 -17.782 1.00 93.19 93 LYS A CA 1
ATOM 734 C C . LYS A 1 93 ? 9.916 3.051 -16.766 1.00 93.19 93 LYS A C 1
ATOM 736 O O . LYS A 1 93 ? 8.933 3.041 -16.017 1.00 93.19 93 LYS A O 1
ATOM 741 N N . HIS A 1 94 ? 10.866 2.123 -16.713 1.00 92.12 94 HIS A N 1
ATOM 742 C CA . HIS A 1 94 ? 10.845 1.019 -15.753 1.00 92.12 94 HIS A CA 1
ATOM 743 C C . HIS A 1 94 ? 11.052 1.507 -14.315 1.00 92.12 94 HIS A C 1
ATOM 745 O O . HIS A 1 94 ? 10.306 1.107 -13.421 1.00 92.12 94 HIS A O 1
ATOM 751 N N . ILE A 1 95 ? 11.969 2.454 -14.098 1.00 93.12 95 ILE A N 1
ATOM 752 C CA . ILE A 1 95 ? 12.168 3.122 -12.802 1.00 93.12 95 ILE A CA 1
ATOM 753 C C . ILE A 1 95 ? 10.886 3.836 -12.363 1.00 93.12 95 ILE A C 1
ATOM 755 O O . ILE A 1 95 ? 10.438 3.660 -11.232 1.00 93.12 95 ILE A O 1
ATOM 759 N N . ASN A 1 96 ? 10.242 4.586 -13.258 1.00 93.94 96 ASN A N 1
ATOM 760 C CA . ASN A 1 96 ? 8.982 5.267 -12.953 1.00 93.94 96 ASN A CA 1
ATOM 761 C C . ASN A 1 96 ? 7.860 4.286 -12.579 1.00 93.94 96 ASN A C 1
ATOM 763 O O . ASN A 1 96 ? 7.047 4.578 -11.701 1.00 93.94 96 ASN A O 1
ATOM 767 N N . THR A 1 97 ? 7.831 3.105 -13.201 1.00 91.69 97 THR A N 1
ATOM 768 C CA . THR A 1 97 ? 6.887 2.036 -12.843 1.00 91.69 97 THR A CA 1
ATOM 769 C C . THR A 1 97 ? 7.150 1.526 -11.426 1.00 91.69 97 THR A C 1
ATOM 771 O O . THR A 1 97 ? 6.221 1.435 -10.624 1.00 91.69 97 THR A O 1
ATOM 774 N N . PHE A 1 98 ? 8.415 1.284 -11.073 1.00 91.56 98 PHE A N 1
ATOM 775 C CA . PHE A 1 98 ? 8.800 0.884 -9.719 1.00 91.56 98 PHE A CA 1
ATOM 776 C C . PHE A 1 98 ? 8.422 1.942 -8.673 1.00 91.56 98 PHE A C 1
ATOM 778 O O . PHE A 1 98 ? 7.792 1.625 -7.663 1.00 91.56 98 PHE A O 1
ATOM 785 N N . VAL A 1 99 ? 8.741 3.213 -8.934 1.00 94.62 99 VAL A N 1
ATOM 786 C CA . VAL A 1 99 ? 8.413 4.336 -8.041 1.00 94.62 99 VAL A CA 1
ATOM 787 C C . VAL A 1 99 ? 6.902 4.467 -7.849 1.00 94.62 99 VAL A C 1
ATOM 789 O O . VAL A 1 99 ? 6.436 4.705 -6.734 1.00 94.62 99 VAL A O 1
ATOM 792 N N . ARG A 1 100 ? 6.109 4.264 -8.906 1.00 93.50 100 ARG A N 1
ATOM 793 C CA . ARG A 1 100 ? 4.644 4.269 -8.820 1.00 93.50 100 ARG A CA 1
ATOM 794 C C . ARG A 1 100 ? 4.125 3.170 -7.894 1.00 93.50 100 ARG A C 1
ATOM 796 O O . ARG A 1 100 ? 3.289 3.449 -7.037 1.00 93.50 100 ARG A O 1
ATOM 803 N N . GLU A 1 101 ? 4.601 1.941 -8.051 1.00 91.75 101 GLU A N 1
ATOM 804 C CA . GLU A 1 101 ? 4.202 0.830 -7.180 1.00 91.75 101 GLU A CA 1
ATOM 805 C C . GLU A 1 101 ? 4.650 1.066 -5.728 1.00 91.75 101 GLU A C 1
ATOM 807 O O . GLU A 1 101 ? 3.882 0.829 -4.794 1.00 91.75 101 GLU A O 1
ATOM 812 N N . GLN A 1 102 ? 5.839 1.638 -5.519 1.00 92.00 102 GLN A N 1
ATOM 813 C CA . GLN A 1 102 ? 6.309 2.043 -4.193 1.00 92.00 102 GLN A CA 1
ATOM 814 C C . GLN A 1 102 ? 5.408 3.116 -3.563 1.00 92.00 102 GLN A C 1
ATOM 816 O O . GLN A 1 102 ? 5.081 3.027 -2.379 1.00 92.00 102 GLN A O 1
ATOM 821 N N . ALA A 1 103 ? 4.947 4.099 -4.340 1.00 94.88 103 ALA A N 1
ATOM 822 C CA . ALA A 1 103 ? 4.003 5.111 -3.871 1.00 94.88 103 ALA A CA 1
ATOM 823 C C . ALA A 1 103 ? 2.645 4.499 -3.485 1.00 94.88 103 ALA A C 1
ATOM 825 O O . ALA A 1 103 ? 2.054 4.882 -2.472 1.00 94.88 103 ALA A O 1
ATOM 826 N N . ILE A 1 104 ? 2.166 3.505 -4.240 1.00 91.75 104 ILE A N 1
ATOM 827 C CA . ILE A 1 104 ? 0.949 2.757 -3.898 1.00 91.75 104 ILE A CA 1
ATOM 828 C C . ILE A 1 104 ? 1.134 2.028 -2.561 1.00 91.75 104 ILE A C 1
ATOM 830 O O . ILE A 1 104 ? 0.266 2.140 -1.691 1.00 91.75 104 ILE A O 1
ATOM 834 N N . ILE A 1 105 ? 2.261 1.338 -2.361 1.00 91.75 105 ILE A N 1
ATOM 835 C CA . ILE A 1 105 ? 2.592 0.678 -1.088 1.00 91.75 105 ILE A CA 1
ATOM 836 C C . ILE A 1 105 ? 2.643 1.703 0.052 1.00 91.75 105 ILE A C 1
ATOM 838 O O . ILE A 1 105 ? 2.009 1.493 1.083 1.00 91.75 105 ILE A O 1
ATOM 842 N N . GLY A 1 106 ? 3.302 2.845 -0.150 1.00 94.00 106 GLY A N 1
ATOM 843 C CA . GLY A 1 106 ? 3.354 3.926 0.836 1.00 94.00 106 GLY A CA 1
ATOM 844 C C . GLY A 1 106 ? 1.966 4.459 1.209 1.00 94.00 106 GLY A C 1
ATOM 845 O O . GLY A 1 106 ? 1.667 4.647 2.386 1.00 94.00 106 GLY A O 1
ATOM 846 N N . SER A 1 107 ? 1.070 4.625 0.231 1.00 93.94 107 SER A N 1
ATOM 847 C CA . SER A 1 107 ? -0.312 5.050 0.492 1.00 93.94 107 SER A CA 1
ATOM 848 C C . SER A 1 107 ? -1.099 4.021 1.315 1.00 93.94 107 SER A C 1
ATOM 850 O O . SER A 1 107 ? -1.857 4.390 2.213 1.00 93.94 107 SER A O 1
ATOM 852 N N . LYS A 1 108 ? -0.899 2.723 1.046 1.00 92.69 108 LYS A N 1
ATOM 853 C CA . LYS A 1 108 ? -1.508 1.626 1.811 1.00 92.69 108 LYS A CA 1
ATOM 854 C C . LYS A 1 108 ? -0.959 1.591 3.234 1.00 92.69 108 LYS A C 1
ATOM 856 O O . LYS A 1 108 ? -1.742 1.441 4.163 1.00 92.69 108 LYS A O 1
ATOM 861 N N . MET A 1 109 ? 0.348 1.791 3.397 1.00 93.50 109 MET A N 1
ATOM 862 C CA . MET 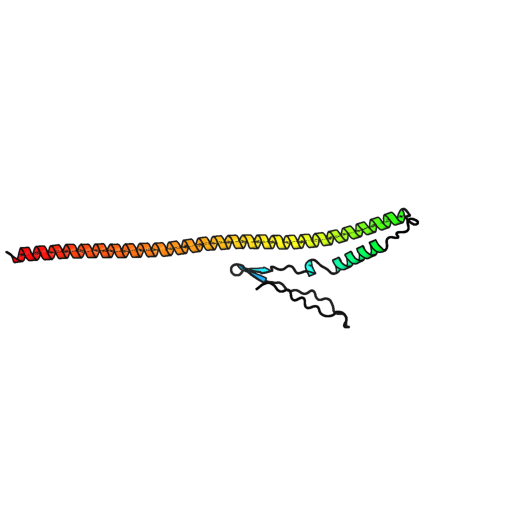A 1 109 ? 1.007 1.850 4.700 1.00 93.50 109 MET A CA 1
ATOM 863 C C . MET A 1 109 ? 0.462 2.999 5.550 1.00 93.50 109 MET A C 1
ATOM 865 O O . MET A 1 109 ? 0.067 2.765 6.684 1.00 93.50 109 MET A O 1
ATOM 869 N N . ASN A 1 110 ? 0.330 4.199 4.979 1.00 95.00 110 ASN A N 1
ATOM 870 C CA . ASN A 1 110 ? -0.269 5.341 5.673 1.00 95.00 110 ASN A CA 1
ATOM 871 C C . ASN A 1 110 ? -1.722 5.047 6.088 1.00 95.00 110 ASN A C 1
ATOM 873 O O . ASN A 1 110 ? -2.106 5.241 7.238 1.00 95.00 110 ASN A O 1
ATOM 877 N N . ARG A 1 111 ? -2.535 4.491 5.180 1.00 93.00 111 ARG A N 1
ATOM 878 C CA . ARG A 1 111 ? -3.906 4.076 5.520 1.00 93.00 111 ARG A CA 1
ATOM 879 C C . ARG A 1 111 ? -3.936 3.056 6.657 1.00 93.00 111 ARG A C 1
ATOM 881 O O . ARG A 1 111 ? -4.788 3.175 7.529 1.00 93.00 111 ARG A O 1
ATOM 888 N N . LEU A 1 112 ? -3.038 2.073 6.638 1.00 92.88 112 LEU A N 1
ATOM 889 C CA . LEU A 1 112 ? -2.944 1.060 7.685 1.00 92.88 112 LEU A CA 1
ATOM 890 C C . LEU A 1 112 ? -2.558 1.689 9.028 1.00 92.88 112 LEU A C 1
ATOM 892 O O . LEU A 1 112 ? -3.205 1.404 10.026 1.00 92.88 112 LEU A O 1
ATOM 896 N N . GLU A 1 113 ? -1.576 2.588 9.042 1.00 94.69 113 GLU A N 1
ATOM 897 C CA . GLU A 1 113 ? -1.146 3.320 10.237 1.00 94.69 113 GLU A CA 1
ATOM 898 C C . GLU A 1 113 ? -2.281 4.166 10.833 1.00 94.69 113 GLU A C 1
ATOM 900 O O . GLU A 1 113 ? -2.553 4.092 12.029 1.00 94.69 113 GLU A O 1
ATOM 905 N N . LEU A 1 114 ? -3.028 4.897 9.998 1.00 94.75 114 LEU A N 1
ATOM 906 C CA . LEU A 1 114 ? -4.208 5.648 10.440 1.00 94.75 114 LEU A CA 1
ATOM 907 C C . LEU A 1 114 ? -5.298 4.742 11.021 1.00 94.75 114 LEU A C 1
ATOM 909 O O . LEU A 1 114 ? -5.993 5.138 11.956 1.00 94.75 114 LEU A O 1
ATOM 913 N N . THR A 1 115 ? -5.488 3.555 10.450 1.00 92.69 115 THR A N 1
ATOM 914 C CA . THR A 1 115 ? -6.445 2.578 10.971 1.00 92.69 115 THR A CA 1
ATOM 915 C C . THR A 1 115 ? -5.981 2.004 12.306 1.00 92.69 115 THR A C 1
ATOM 917 O O . THR A 1 115 ? -6.798 1.898 13.213 1.00 92.69 115 THR A O 1
ATOM 920 N N . VAL A 1 116 ? -4.690 1.695 12.461 1.00 92.69 116 VAL A N 1
ATOM 921 C CA . VAL A 1 116 ? -4.114 1.228 13.733 1.00 92.69 116 VAL A CA 1
ATOM 922 C C . VAL A 1 116 ? -4.306 2.274 14.829 1.00 92.69 116 VAL A C 1
ATOM 924 O O . VAL A 1 116 ? -4.868 1.947 15.867 1.00 92.69 116 VAL A O 1
ATOM 927 N N . ASN A 1 117 ? -3.956 3.536 14.563 1.00 95.06 117 ASN A N 1
ATOM 928 C CA . ASN A 1 117 ? -4.125 4.618 15.537 1.00 95.06 117 ASN A CA 1
ATOM 929 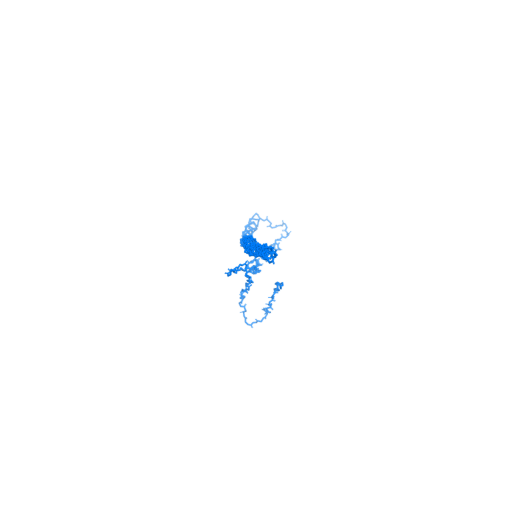C C . ASN A 1 117 ? -5.589 4.768 15.981 1.00 95.06 117 ASN A C 1
ATOM 931 O O . ASN A 1 117 ? -5.867 4.879 17.169 1.00 95.06 117 ASN A O 1
ATOM 935 N N . ARG A 1 118 ? -6.541 4.694 15.039 1.00 93.75 118 ARG A N 1
ATOM 936 C CA . ARG A 1 118 ? -7.974 4.725 15.373 1.00 93.75 118 ARG A CA 1
ATOM 937 C C . ARG A 1 118 ? -8.408 3.541 16.233 1.00 93.75 118 ARG A C 1
ATOM 939 O O . ARG A 1 118 ? -9.185 3.730 17.156 1.00 93.75 118 ARG A O 1
ATOM 946 N N . LEU A 1 119 ? -7.928 2.334 15.933 1.00 92.06 119 LEU A N 1
ATOM 947 C CA . LEU A 1 119 ? -8.269 1.141 16.713 1.00 92.06 119 LEU A CA 1
ATOM 948 C C . LEU A 1 119 ? -7.692 1.199 18.134 1.00 92.06 119 LEU A C 1
ATOM 950 O O . LEU A 1 119 ? -8.338 0.721 19.067 1.00 92.06 119 LEU A O 1
ATOM 954 N N . ASP A 1 120 ? -6.513 1.795 18.310 1.00 94.56 120 ASP A N 1
ATOM 955 C CA . ASP A 1 120 ? -5.929 2.030 19.632 1.00 94.56 120 ASP A CA 1
ATOM 956 C C . ASP A 1 120 ? -6.721 3.082 20.425 1.00 94.56 120 ASP A C 1
ATOM 958 O O . ASP A 1 120 ? -7.025 2.856 21.600 1.00 94.56 120 ASP A O 1
ATOM 962 N N . ASP A 1 121 ? -7.140 4.176 19.782 1.00 95.56 121 ASP A N 1
ATOM 963 C CA . ASP A 1 121 ? -8.018 5.180 20.396 1.00 95.56 121 ASP A CA 1
ATOM 964 C C . ASP A 1 121 ? -9.371 4.570 20.801 1.00 95.56 121 ASP A C 1
ATOM 966 O O . ASP A 1 121 ? -9.834 4.748 21.930 1.00 95.56 121 ASP A O 1
ATOM 970 N N . ASP A 1 122 ? -9.991 3.796 19.907 1.00 91.62 122 ASP A N 1
ATOM 971 C CA . ASP A 1 122 ? -11.247 3.091 20.169 1.00 91.62 122 ASP A CA 1
ATOM 972 C C . ASP A 1 122 ? -11.097 2.118 21.342 1.00 91.62 122 ASP A C 1
ATOM 974 O O . ASP A 1 122 ? -11.955 2.063 22.224 1.00 91.62 122 ASP A O 1
ATOM 978 N N . LYS A 1 123 ? -9.980 1.387 21.414 1.00 91.94 123 LYS A N 1
ATOM 979 C CA . LYS A 1 123 ? -9.684 0.487 22.533 1.00 91.94 123 LYS A CA 1
ATOM 980 C C . LYS A 1 123 ? -9.611 1.237 23.862 1.00 91.94 123 LYS A C 1
ATOM 982 O O . LYS A 1 123 ? -10.163 0.753 24.854 1.00 91.94 123 LYS A O 1
ATOM 987 N N . ILE A 1 124 ? -8.951 2.395 23.902 1.00 94.44 124 ILE A N 1
ATOM 988 C CA . ILE A 1 124 ? -8.873 3.233 25.109 1.00 94.44 124 ILE A CA 1
ATOM 989 C C . ILE A 1 124 ? -10.271 3.726 25.494 1.00 94.44 124 ILE A C 1
ATOM 991 O O . ILE A 1 124 ? -10.678 3.562 26.644 1.00 94.44 124 ILE A O 1
ATOM 995 N N . ASN A 1 125 ? -11.033 4.250 24.531 1.00 93.06 125 ASN A N 1
ATOM 996 C CA . ASN A 1 125 ? -12.384 4.763 24.757 1.00 93.06 125 ASN A CA 1
ATOM 997 C C . ASN A 1 125 ? -13.335 3.679 25.280 1.00 93.06 125 ASN A C 1
ATOM 999 O O . ASN A 1 125 ? -14.057 3.906 26.249 1.00 93.06 125 ASN A O 1
ATOM 1003 N N . PHE A 1 126 ? -13.325 2.484 24.685 1.00 92.81 126 PHE A N 1
ATOM 1004 C CA . PHE A 1 126 ? -14.158 1.377 25.156 1.00 92.81 126 PHE A CA 1
ATOM 1005 C C . PHE A 1 126 ? -13.734 0.875 26.536 1.00 92.81 126 PHE A C 1
ATOM 1007 O O . PHE A 1 126 ? -14.597 0.528 27.340 1.00 92.81 126 PHE A O 1
ATOM 1014 N N . THR A 1 127 ? -12.435 0.884 26.843 1.00 91.94 127 THR A N 1
ATOM 1015 C CA . THR A 1 127 ? -11.943 0.529 28.182 1.00 91.94 127 THR A CA 1
ATOM 1016 C C . THR A 1 127 ? -12.410 1.545 29.230 1.00 91.94 127 THR A C 1
ATOM 1018 O O . THR A 1 127 ? -12.884 1.144 30.290 1.00 91.94 127 THR A O 1
ATOM 1021 N N . ASP A 1 128 ? -12.346 2.847 28.929 1.00 93.00 128 ASP A N 1
ATOM 1022 C CA . ASP A 1 128 ? -12.830 3.915 29.819 1.00 93.00 128 ASP A CA 1
ATOM 1023 C C . ASP A 1 128 ? -14.350 3.845 30.036 1.00 93.00 128 ASP A C 1
ATOM 1025 O O . ASP A 1 128 ? -14.823 3.931 31.168 1.00 93.00 128 ASP A O 1
ATOM 1029 N N . LEU A 1 129 ? -15.128 3.622 28.971 1.00 92.06 129 LEU A N 1
ATOM 1030 C CA . LEU A 1 129 ? -16.579 3.437 29.073 1.00 92.06 129 LEU A CA 1
ATOM 1031 C C . LEU A 1 129 ? -16.946 2.217 29.923 1.00 92.06 129 LEU A C 1
ATOM 1033 O O . LEU A 1 129 ? -17.869 2.295 30.733 1.00 92.06 129 LEU A O 1
ATOM 1037 N N . MET A 1 130 ? -16.219 1.109 29.762 1.00 89.69 130 MET A N 1
ATOM 1038 C CA . MET A 1 130 ? -16.431 -0.097 30.559 1.00 89.69 130 MET A CA 1
ATOM 1039 C C . MET A 1 130 ? -16.099 0.153 32.036 1.00 89.69 130 MET A C 1
ATOM 1041 O O . MET A 1 130 ? -16.916 -0.175 32.892 1.00 89.69 130 MET A O 1
ATOM 1045 N N . SER A 1 131 ? -14.973 0.819 32.325 1.00 92.50 131 SER A N 1
ATOM 1046 C CA . SER A 1 131 ? -14.585 1.204 33.690 1.00 92.50 131 SER A CA 1
ATOM 1047 C C . SER A 1 131 ? -15.629 2.106 34.344 1.00 92.50 131 SER A C 1
ATOM 1049 O O . SER A 1 131 ? -16.034 1.852 35.469 1.00 92.50 131 SER A O 1
ATOM 1051 N N . LYS A 1 132 ? -16.122 3.131 33.637 1.00 89.06 132 LYS A N 1
ATOM 1052 C CA . LYS A 1 132 ? -17.157 4.036 34.164 1.00 89.06 132 LYS A CA 1
ATOM 1053 C C . LYS A 1 132 ? -18.464 3.317 34.467 1.00 89.06 132 LYS A C 1
ATOM 1055 O O . LYS A 1 132 ? -19.115 3.652 35.450 1.00 89.06 132 LYS A O 1
ATOM 1060 N N . ASN A 1 133 ? -18.862 2.366 33.624 1.00 86.88 133 ASN A N 1
ATOM 1061 C CA . ASN A 1 133 ? -20.068 1.585 33.871 1.00 86.88 133 ASN A CA 1
ATOM 1062 C C . ASN A 1 133 ? -19.905 0.700 35.121 1.00 86.88 133 ASN A C 1
ATOM 1064 O O . ASN A 1 133 ? -20.790 0.676 35.967 1.00 86.88 133 ASN A O 1
ATOM 1068 N N . GLU A 1 134 ? -18.749 0.051 35.280 1.00 84.62 134 GLU A N 1
ATOM 1069 C CA . GLU A 1 134 ? -18.436 -0.781 36.450 1.00 84.62 134 GLU A CA 1
ATOM 1070 C C . GLU A 1 134 ? -18.280 0.042 37.753 1.00 84.62 134 GLU A C 1
ATOM 1072 O O . GLU A 1 134 ? -18.766 -0.362 38.812 1.00 84.62 134 GLU A O 1
ATOM 1077 N N . ASP A 1 135 ? -17.681 1.237 37.687 1.00 82.31 135 ASP A N 1
ATOM 1078 C CA . ASP A 1 135 ? -17.529 2.155 38.829 1.00 82.31 135 ASP A CA 1
ATOM 1079 C C . ASP A 1 135 ? -18.877 2.707 39.334 1.00 82.31 135 ASP A C 1
ATOM 1081 O O . ASP A 1 135 ? -19.071 2.902 40.544 1.00 82.31 135 ASP A O 1
ATOM 1085 N N . VAL A 1 136 ? -19.829 2.958 38.426 1.00 78.50 136 VAL A N 1
ATOM 1086 C CA . VAL A 1 136 ? -21.204 3.355 38.780 1.00 78.50 136 VAL A CA 1
ATOM 1087 C C . VAL A 1 136 ? -21.902 2.227 39.541 1.00 78.50 136 VAL A C 1
ATOM 1089 O O . VAL A 1 136 ? -22.456 2.483 40.614 1.00 78.50 136 VAL A O 1
ATOM 1092 N N . ASP A 1 137 ? -21.792 0.987 39.058 1.00 86.19 137 ASP A N 1
ATOM 1093 C CA . ASP A 1 137 ? -22.384 -0.189 39.706 1.00 86.19 137 ASP A CA 1
ATOM 1094 C C . ASP A 1 137 ? -21.801 -0.420 41.117 1.00 86.19 137 ASP A C 1
ATOM 1096 O O . ASP A 1 137 ? -22.535 -0.664 42.081 1.00 86.19 137 ASP A O 1
ATOM 1100 N N . MET A 1 138 ? -20.482 -0.269 41.286 1.00 82.38 138 MET A N 1
ATOM 1101 C CA . MET A 1 138 ? -19.810 -0.334 42.593 1.00 82.38 138 MET A CA 1
ATOM 1102 C C . MET A 1 138 ? -20.294 0.762 43.554 1.00 82.38 138 MET A C 1
ATOM 1104 O O . MET A 1 138 ? -20.547 0.496 44.734 1.00 82.38 138 MET A O 1
ATOM 1108 N N . THR A 1 139 ? -20.452 1.994 43.065 1.00 83.38 139 THR A N 1
ATOM 1109 C CA . THR A 1 139 ? -20.945 3.122 43.871 1.00 83.38 139 THR A CA 1
ATOM 1110 C C . THR A 1 139 ? -22.374 2.873 44.354 1.00 83.38 139 THR A C 1
ATOM 1112 O O . THR A 1 139 ? -22.675 3.081 45.533 1.00 83.38 139 THR A O 1
ATOM 1115 N N . GLU A 1 140 ? -23.250 2.378 43.479 1.00 87.50 140 GLU A N 1
ATOM 1116 C CA . GLU A 1 140 ? -24.627 2.030 43.830 1.00 87.50 140 GLU A CA 1
ATOM 1117 C C . GLU A 1 140 ? -24.689 0.883 44.851 1.00 87.50 140 GLU A C 1
ATOM 1119 O O . GLU A 1 140 ? -25.415 0.975 45.845 1.00 87.50 140 GLU A O 1
ATOM 1124 N N . ALA A 1 141 ? -23.875 -0.164 44.682 1.00 88.56 141 ALA A N 1
ATOM 1125 C CA . ALA A 1 141 ? -23.781 -1.262 45.644 1.00 88.56 141 ALA A CA 1
ATOM 1126 C C . ALA A 1 141 ? -23.337 -0.779 47.038 1.00 88.56 141 ALA A C 1
ATOM 1128 O O . ALA A 1 141 ? -23.928 -1.166 48.052 1.00 88.56 141 ALA A O 1
ATOM 1129 N N . VAL A 1 142 ? -22.340 0.112 47.103 1.00 90.69 142 VAL A N 1
ATOM 1130 C CA . VAL A 1 142 ? -21.867 0.712 48.361 1.00 90.69 142 VAL A CA 1
ATOM 1131 C C . VAL A 1 142 ? -22.946 1.586 49.006 1.00 90.69 142 VAL A C 1
ATOM 1133 O O . VAL A 1 142 ? -23.158 1.491 50.218 1.00 90.69 142 VAL A O 1
ATOM 1136 N N . LEU A 1 143 ? -23.653 2.411 48.228 1.00 90.56 143 LEU A N 1
ATOM 1137 C CA . LEU A 1 143 ? -24.755 3.238 48.730 1.00 90.56 143 LEU A CA 1
ATOM 1138 C C . LEU A 1 143 ? -25.891 2.382 49.298 1.00 90.56 143 LEU A C 1
ATOM 1140 O O . LEU A 1 143 ? -26.374 2.655 50.400 1.00 90.56 143 LEU A O 1
ATOM 1144 N N . ASN A 1 144 ? -26.272 1.318 48.591 1.00 92.06 144 ASN A N 1
ATOM 1145 C CA . ASN A 1 144 ? -27.291 0.377 49.045 1.00 92.06 144 ASN A CA 1
ATOM 1146 C C . ASN A 1 144 ? -26.877 -0.313 50.350 1.00 92.06 144 ASN A C 1
ATOM 1148 O O . ASN A 1 144 ? -27.666 -0.353 51.298 1.00 92.06 144 ASN A O 1
ATOM 1152 N N . LEU A 1 145 ? -25.628 -0.778 50.449 1.00 92.81 145 LEU A N 1
ATOM 1153 C CA . LEU A 1 145 ? -25.092 -1.380 51.671 1.00 92.81 145 LEU A CA 1
ATOM 1154 C C . LEU A 1 145 ? -25.099 -0.390 52.846 1.00 92.81 145 LEU A C 1
ATOM 1156 O O . LEU A 1 145 ? -25.526 -0.735 53.946 1.00 92.81 145 LEU A O 1
ATOM 1160 N N . LYS A 1 146 ? -24.669 0.857 52.621 1.00 94.81 146 LYS A N 1
ATOM 1161 C CA . LYS A 1 146 ? -24.652 1.899 53.659 1.00 94.81 146 LYS A CA 1
ATOM 1162 C C . LYS A 1 146 ? -26.052 2.291 54.113 1.00 94.81 146 LYS A C 1
ATOM 1164 O O . LYS A 1 146 ? -26.270 2.480 55.307 1.00 94.81 146 LYS A O 1
ATOM 1169 N N . SER A 1 147 ? -27.010 2.366 53.193 1.00 94.31 147 SER A N 1
ATOM 1170 C CA . SER A 1 147 ? -28.414 2.607 53.530 1.00 94.31 147 SER A CA 1
ATOM 1171 C C . SER A 1 147 ? -28.971 1.479 54.407 1.00 94.31 147 SER A C 1
ATOM 1173 O O . SER A 1 147 ? -29.549 1.742 55.463 1.00 94.31 147 SER A O 1
ATOM 1175 N N . GLN A 1 148 ? -28.703 0.219 54.047 1.00 93.94 148 GLN A N 1
ATOM 1176 C CA . GLN A 1 148 ? -29.086 -0.945 54.854 1.00 93.94 148 GLN A CA 1
ATOM 1177 C C . GLN A 1 148 ? -28.425 -0.937 56.242 1.00 93.94 148 GLN A C 1
ATOM 1179 O O . GLN A 1 148 ? -29.096 -1.207 57.236 1.00 93.94 148 GLN A O 1
ATOM 1184 N N . GLU A 1 149 ? -27.144 -0.574 56.337 1.00 92.88 149 GLU A N 1
ATOM 1185 C CA . GLU A 1 149 ? -26.419 -0.444 57.607 1.00 92.88 149 GLU A CA 1
ATOM 1186 C C . GLU A 1 149 ? -27.035 0.634 58.516 1.00 92.88 149 GLU A C 1
ATOM 1188 O O . GLU A 1 149 ? -27.243 0.403 59.709 1.00 92.88 149 GLU A O 1
ATOM 1193 N N . ILE A 1 150 ? -27.380 1.802 57.962 1.00 95.50 150 ILE A N 1
ATOM 1194 C CA . ILE A 1 150 ? -28.037 2.890 58.703 1.00 95.50 150 ILE A CA 1
ATOM 1195 C C . ILE A 1 150 ? -29.408 2.438 59.215 1.00 95.50 150 ILE A C 1
ATOM 1197 O O . ILE A 1 150 ? -29.713 2.630 60.393 1.00 95.50 150 ILE A O 1
ATOM 1201 N N . VAL A 1 151 ? -30.221 1.809 58.361 1.00 94.12 151 VAL A N 1
ATOM 1202 C CA . VAL A 1 151 ? -31.549 1.293 58.735 1.00 94.12 151 VAL A CA 1
ATOM 1203 C C . VAL A 1 151 ? -31.435 0.224 59.820 1.00 94.12 151 VAL A C 1
ATOM 1205 O O . VAL A 1 151 ? -32.203 0.241 60.785 1.00 94.12 151 VAL A O 1
ATOM 1208 N N . TYR A 1 152 ? -30.462 -0.680 59.705 1.00 93.19 152 TYR A N 1
ATOM 1209 C CA . TYR A 1 152 ? -30.206 -1.713 60.703 1.00 93.19 152 TYR A CA 1
ATOM 1210 C C . TYR A 1 152 ? -29.810 -1.106 62.054 1.00 93.19 152 TYR A C 1
ATOM 1212 O O . TYR A 1 152 ? -30.422 -1.419 63.075 1.00 93.19 152 TYR A O 1
ATOM 1220 N N . ASN A 1 153 ? -28.854 -0.174 62.067 1.00 94.12 153 ASN A N 1
ATOM 1221 C CA . ASN A 1 153 ? -28.414 0.504 63.288 1.00 94.12 153 ASN A CA 1
ATOM 1222 C C . ASN A 1 153 ? -29.529 1.350 63.923 1.00 94.12 153 ASN A C 1
ATOM 1224 O O . ASN A 1 153 ? -29.687 1.348 65.146 1.00 94.12 153 ASN A O 1
ATOM 1228 N N . ALA A 1 154 ? -30.343 2.035 63.115 1.00 92.56 154 ALA A N 1
ATOM 1229 C CA . ALA A 1 154 ? -31.511 2.772 63.593 1.00 92.56 154 ALA A CA 1
ATOM 1230 C C . ALA A 1 154 ? -32.561 1.834 64.210 1.00 92.56 154 ALA A C 1
ATOM 1232 O O . ALA A 1 154 ? -33.103 2.128 65.280 1.00 92.56 154 ALA A O 1
ATOM 1233 N N . SER A 1 155 ? -32.810 0.685 63.576 1.00 92.88 155 SER A N 1
ATOM 1234 C CA . SER A 1 155 ? -33.717 -0.348 64.088 1.00 92.88 155 SER A CA 1
ATOM 1235 C C . SER A 1 155 ? -33.208 -0.937 65.404 1.00 92.88 155 SER A C 1
ATOM 1237 O O . SER A 1 155 ? -33.977 -1.051 66.356 1.00 92.88 155 SER A O 1
ATOM 1239 N N . LEU A 1 156 ? -31.910 -1.241 65.500 1.00 90.88 156 LEU A N 1
ATOM 1240 C CA . LEU A 1 156 ? -31.274 -1.757 66.714 1.00 90.88 156 LEU A CA 1
ATOM 1241 C C . LEU A 1 156 ? -31.338 -0.745 67.867 1.00 90.88 156 LEU A C 1
ATOM 1243 O O . LEU A 1 156 ? -31.693 -1.108 68.986 1.00 90.88 156 LEU A O 1
ATOM 1247 N N . SER A 1 157 ? -31.052 0.530 67.594 1.00 91.06 157 SER A N 1
ATOM 1248 C CA . SER A 1 157 ? -31.162 1.612 68.581 1.00 91.06 157 SER A CA 1
ATOM 1249 C C . SER A 1 157 ? -32.606 1.792 69.065 1.00 91.06 157 SER A C 1
ATOM 1251 O O . SER A 1 157 ? -32.863 1.856 70.268 1.00 91.06 157 SER A O 1
ATOM 1253 N N . SER A 1 158 ? -33.569 1.775 68.138 1.00 87.12 158 SER A N 1
ATOM 1254 C CA . SER A 1 158 ? -34.999 1.861 68.461 1.00 87.12 158 SER A CA 1
ATOM 1255 C C . SER A 1 158 ? -35.466 0.666 69.293 1.00 87.12 158 SER A C 1
ATOM 1257 O O . SER A 1 158 ? -36.168 0.844 70.287 1.00 87.12 158 SER A O 1
ATOM 1259 N N . ALA A 1 159 ? -35.036 -0.549 68.942 1.00 85.38 159 ALA A N 1
ATOM 1260 C CA . ALA A 1 159 ? -35.306 -1.757 69.714 1.00 85.38 159 ALA A CA 1
ATOM 1261 C C . ALA A 1 159 ? -34.680 -1.687 71.116 1.00 85.38 159 ALA A C 1
ATOM 1263 O O . ALA A 1 159 ? -35.344 -2.015 72.096 1.00 85.38 159 ALA A O 1
ATOM 1264 N N . GLY A 1 160 ? -33.446 -1.190 71.238 1.00 85.81 160 GLY A N 1
ATOM 1265 C CA . GLY A 1 160 ? -32.789 -0.949 72.523 1.00 85.81 160 GLY A CA 1
ATOM 1266 C C . GLY A 1 160 ? -33.559 0.040 73.402 1.00 85.81 160 GLY A C 1
ATOM 1267 O O . GLY A 1 160 ? -33.792 -0.237 74.577 1.00 85.81 160 GLY A O 1
ATOM 1268 N N . MET A 1 161 ? -34.036 1.151 72.830 1.00 82.56 161 MET A N 1
ATOM 1269 C CA . MET A 1 161 ? -34.880 2.119 73.543 1.00 82.56 161 MET A CA 1
ATOM 1270 C C . MET A 1 161 ? -36.235 1.531 73.957 1.00 82.56 161 MET A C 1
ATOM 1272 O O . MET A 1 161 ? -36.694 1.798 75.067 1.00 82.56 161 MET A O 1
ATOM 1276 N N . LEU A 1 162 ? -36.877 0.730 73.098 1.00 79.19 162 LEU A N 1
ATOM 1277 C CA . LEU A 1 162 ? -38.132 0.039 73.420 1.00 79.19 162 LEU A CA 1
ATOM 1278 C C . LEU A 1 162 ? -37.946 -0.944 74.577 1.00 79.19 162 LEU A C 1
ATOM 1280 O O . LEU A 1 162 ? -38.711 -0.904 75.541 1.00 79.19 162 LEU A O 1
ATOM 1284 N N . LEU A 1 163 ? -36.905 -1.778 74.516 1.00 77.75 163 LEU A N 1
ATOM 1285 C CA . LEU A 1 163 ? -36.575 -2.720 75.583 1.00 77.75 163 LEU A CA 1
ATOM 1286 C C . LEU A 1 163 ? -36.303 -1.981 76.900 1.00 77.75 163 LEU A C 1
ATOM 1288 O O . LEU A 1 163 ? -36.873 -2.340 77.929 1.00 77.75 163 LEU A O 1
ATOM 1292 N N . GLN A 1 164 ? -35.517 -0.903 76.869 1.00 75.31 164 GLN A N 1
ATOM 1293 C CA . GLN A 1 164 ? -35.176 -0.128 78.063 1.00 75.31 164 GLN A CA 1
ATOM 1294 C C . GLN A 1 164 ? -36.389 0.602 78.669 1.00 75.31 164 GLN A C 1
ATOM 1296 O O . GLN A 1 164 ? -36.549 0.600 79.890 1.00 75.31 164 GLN A O 1
ATOM 1301 N N . LYS A 1 165 ? -37.285 1.166 77.842 1.00 69.94 165 LYS A N 1
ATOM 1302 C CA . LYS A 1 165 ? -38.561 1.728 78.316 1.00 69.94 165 LYS A CA 1
ATOM 1303 C C . LYS A 1 165 ? -39.473 0.656 78.911 1.00 69.94 165 LYS A C 1
ATOM 1305 O O . LYS A 1 165 ? -40.027 0.886 79.978 1.00 69.94 165 LYS A O 1
ATOM 1310 N N . SER A 1 166 ? -39.588 -0.511 78.270 1.00 71.94 166 SER A N 1
ATOM 1311 C CA . SER A 1 166 ? -40.463 -1.596 78.740 1.00 71.94 166 SER A CA 1
ATOM 1312 C C . SER A 1 166 ? -40.032 -2.176 80.090 1.00 71.94 166 SER A C 1
ATOM 1314 O O . SER A 1 166 ? -40.878 -2.463 80.928 1.00 71.94 166 SER A O 1
ATOM 1316 N N . LEU A 1 167 ? -38.723 -2.287 80.340 1.00 62.31 167 LEU A N 1
ATOM 1317 C CA . LEU A 1 167 ? -38.186 -2.740 81.625 1.00 62.31 167 LEU A CA 1
ATOM 1318 C C . LEU A 1 167 ? -38.448 -1.729 82.751 1.00 62.31 167 LEU A C 1
ATOM 1320 O O . LEU A 1 167 ? -38.770 -2.135 83.861 1.00 62.31 167 LEU A O 1
ATOM 1324 N N . ILE A 1 168 ? -38.344 -0.425 82.473 1.00 68.12 168 ILE A N 1
ATOM 1325 C CA . ILE A 1 168 ? -38.665 0.634 83.445 1.00 68.12 168 ILE A CA 1
ATOM 1326 C C . ILE A 1 168 ? -40.173 0.713 83.730 1.00 68.12 168 ILE A C 1
ATOM 1328 O O . ILE A 1 168 ? -40.547 0.929 84.880 1.00 68.12 168 ILE A O 1
ATOM 1332 N N . ASP A 1 169 ? -41.031 0.500 82.727 1.00 60.97 169 ASP A N 1
ATOM 1333 C CA . ASP A 1 169 ? -42.492 0.453 82.913 1.00 60.97 169 ASP A CA 1
ATOM 1334 C C . ASP A 1 169 ? -42.956 -0.811 83.663 1.00 60.97 169 ASP A C 1
ATOM 1336 O O . ASP A 1 169 ? -43.995 -0.788 84.312 1.00 60.97 169 ASP A O 1
ATOM 1340 N N . PHE A 1 170 ? -42.190 -1.908 83.620 1.00 63.41 170 PHE A N 1
ATOM 1341 C CA . PHE A 1 170 ? -42.523 -3.165 84.309 1.00 63.41 170 PHE A CA 1
ATOM 1342 C C . PHE A 1 170 ? -42.167 -3.168 85.812 1.00 63.41 170 PHE A C 1
ATOM 1344 O O . PHE A 1 170 ? -42.615 -4.045 86.546 1.00 63.41 170 PHE A O 1
ATOM 1351 N N . ILE A 1 171 ? -41.357 -2.212 86.288 1.00 62.41 171 ILE A N 1
ATOM 1352 C CA . ILE A 1 171 ? -40.890 -2.120 87.692 1.00 62.41 171 ILE A CA 1
ATOM 1353 C C . ILE A 1 171 ? -41.693 -1.063 88.491 1.00 62.41 171 ILE A C 1
ATOM 1355 O O . ILE A 1 171 ? -41.301 -0.672 89.591 1.00 62.41 171 ILE A O 1
ATOM 1359 N N . ARG A 1 172 ? -42.832 -0.593 87.970 1.00 54.25 172 ARG A N 1
ATOM 1360 C CA . ARG A 1 172 ? -43.680 0.415 88.622 1.00 54.25 172 ARG A CA 1
ATOM 1361 C C . ARG A 1 172 ? -45.045 -0.120 89.036 1.00 54.25 172 ARG A C 1
ATOM 1363 O O . ARG A 1 172 ? -45.580 -0.996 88.327 1.00 54.25 172 ARG A O 1
#

pLDDT: mean 80.26, std 15.36, range [34.06, 95.56]

Radius of gyration: 41.19 Å; chains: 1; bounding box: 84×37×126 Å

Foldseek 3Di:
DDDDDDDPDDDCPDDDDDDPDPDDDFDWDDLDDPDIDGQDDDVCLQDPPLNVVLVVVVVVLVVPPDPDPPPPDVVVVVVNVVVVVVSVVSVVVSVVSVVVVVVVNVVVVVVSVVSVVVVVVVVVVVVVVVVVVVVVVVVVVVVVVVVVVVVVVVVVVVVVVVVVVVVVVVVD

Secondary structure (DSSP, 8-state):
-----------S-SSS-----------EEEEETTEEEE----HHHHS-HHHHHHHHHHHHHHHTS---TT---HHHHHHHHHHHHHHHHHHHHHHHHHHHHHHHHHHHHHHHHHHHHHHHHHHHHHHHHHHHHHHHHHHHHHHHHHHHHHHHHHHHHHHHHHHHHHHHHTT-